Protein AF-A0A537LY03-F1 (afdb_monomer)

pLDDT: mean 85.44, std 14.26, range [49.78, 97.88]

Secondary structure (DSSP, 8-state):
-PPPPPPPPP------HHHHHHHHHHHHHTT--HHHHHHHHHHHHHHHTT-PPPPPP-PPSSPPP---

Foldseek 3Di:
DDDDDDDDDDDDDDDDPVVLVVLCVVCVVVVHDSVVSVVVVVCVVCVVVVHDDDDDDDDPPDDPPDDD

Sequence (68 aa):
MPSPPRPKKAFPLRIEPSLWDALERAAAAD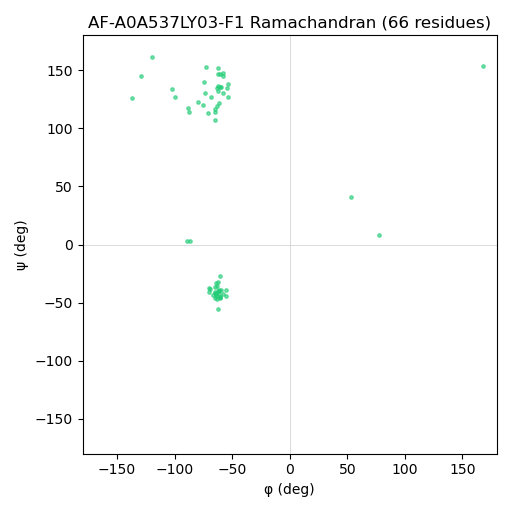FRSVNAEVECLLREALQRRGIKVAPPEQRKRGRPPREE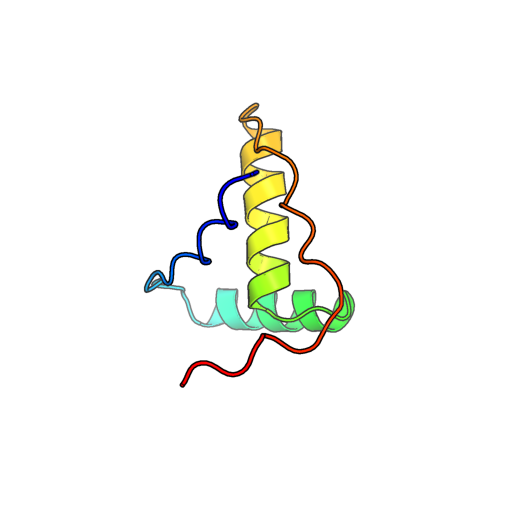

Solvent-accessible surface area (backbone atoms only — not comparable to full-atom values): 4650 Å² total; per-residue (Å²): 131,87,78,79,80,82,76,84,81,87,74,95,76,91,74,59,67,72,59,48,57,49,45,50,54,52,10,57,75,69,78,42,54,51,71,57,38,52,53,50,54,52,52,52,56,34,45,77,72,72,45,87,73,80,80,78,80,80,75,75,90,68,82,77,78,82,81,129

Radius of gyration: 15.25 Å; Cα contacts (8 Å, |Δi|>4): 22; chains: 1; bounding box: 40×32×28 Å

Nearest PDB structures (foldseek):
  5x3t-assembly1_G  TM=6.839E-01  e=8.786E-01  Mycobacterium tuberculosis H37Rv
  6sbx-assembly1_C  TM=7.842E-01  e=1.872E+00  Myxococcus xanthus
  6gts-assembly1_C-2  TM=7.133E-01  e=1.631E+00  Escherichia coli
  5x3t-assembly1_E  TM=5.493E-01  e=3.244E+00  Mycobacterium tuberculosis H37Rv

Structure (mmCIF, N/CA/C/O backbone):
data_AF-A0A537LY03-F1
#
_entry.id   AF-A0A537LY03-F1
#
loop_
_atom_site.group_PDB
_atom_site.id
_atom_site.type_symbol
_atom_site.label_atom_id
_atom_site.label_alt_id
_atom_site.label_comp_id
_atom_site.label_asym_id
_atom_site.label_entity_id
_atom_site.label_seq_id
_atom_site.pdbx_PDB_ins_code
_atom_site.Cartn_x
_atom_site.Cartn_y
_atom_site.Cartn_z
_atom_site.occupancy
_atom_site.B_iso_or_equiv
_atom_site.auth_seq_id
_atom_site.auth_comp_id
_atom_site.auth_asym_id
_atom_site.auth_atom_id
_atom_site.pdbx_PDB_model_num
ATOM 1 N N . MET A 1 1 ? 23.105 15.417 11.550 1.00 51.66 1 MET A N 1
ATOM 2 C CA . MET A 1 1 ? 22.636 14.931 10.233 1.00 51.66 1 MET A CA 1
ATOM 3 C C . MET A 1 1 ? 21.473 13.978 10.485 1.00 51.66 1 MET A C 1
ATOM 5 O O . MET A 1 1 ? 21.664 13.098 11.317 1.00 51.66 1 MET A O 1
ATOM 9 N N . PRO A 1 2 ? 20.279 14.151 9.888 1.00 63.59 2 PRO A N 1
ATOM 10 C CA . PRO A 1 2 ? 19.230 13.139 10.000 1.00 63.59 2 PRO A CA 1
ATOM 11 C C . PRO A 1 2 ? 19.705 11.836 9.339 1.00 63.59 2 PRO A C 1
ATOM 13 O O . PRO A 1 2 ? 20.301 11.873 8.262 1.00 63.59 2 PRO A O 1
ATOM 16 N N . SER A 1 3 ? 19.490 10.705 10.011 1.00 56.78 3 SER A N 1
ATOM 17 C CA . SER A 1 3 ? 19.837 9.375 9.499 1.00 56.78 3 SER A CA 1
ATOM 18 C C . SER A 1 3 ? 19.084 9.071 8.197 1.00 56.78 3 SER A C 1
ATOM 20 O O . SER A 1 3 ? 17.945 9.516 8.047 1.00 56.78 3 SER A O 1
ATOM 22 N N . PRO A 1 4 ? 19.681 8.319 7.253 1.00 64.62 4 PRO A N 1
ATOM 23 C CA . PRO A 1 4 ? 19.013 7.971 6.006 1.00 64.62 4 PRO A CA 1
ATOM 24 C C . PRO A 1 4 ? 17.749 7.127 6.262 1.00 64.62 4 PRO A C 1
ATOM 26 O O . PRO A 1 4 ? 17.727 6.321 7.201 1.00 64.62 4 PRO A O 1
ATOM 29 N N . PRO A 1 5 ? 16.703 7.282 5.427 1.00 67.31 5 PRO A N 1
ATOM 30 C CA . PRO A 1 5 ? 15.465 6.523 5.556 1.00 67.31 5 PRO A CA 1
ATOM 31 C C . PRO A 1 5 ? 15.746 5.026 5.428 1.00 67.31 5 PRO A C 1
ATOM 33 O O . PRO A 1 5 ? 16.473 4.593 4.528 1.00 67.31 5 PRO A O 1
ATOM 36 N N . ARG A 1 6 ? 15.142 4.213 6.302 1.00 76.44 6 ARG A N 1
ATOM 37 C CA . ARG A 1 6 ? 15.287 2.753 6.215 1.00 76.44 6 ARG A CA 1
ATOM 38 C C . ARG A 1 6 ? 14.713 2.245 4.883 1.00 76.44 6 ARG A C 1
ATOM 40 O O . ARG A 1 6 ? 13.628 2.680 4.481 1.00 76.44 6 ARG A O 1
ATOM 47 N N . PRO A 1 7 ? 15.402 1.319 4.192 1.00 75.75 7 PRO A N 1
ATOM 48 C CA . PRO A 1 7 ? 14.902 0.754 2.946 1.00 75.75 7 PRO A CA 1
ATOM 49 C C . PRO A 1 7 ? 13.586 0.002 3.176 1.00 75.75 7 PRO A C 1
ATOM 51 O O . PRO A 1 7 ? 13.322 -0.518 4.264 1.00 75.75 7 PRO A O 1
ATOM 54 N N . LYS A 1 8 ? 12.744 -0.058 2.136 1.00 80.25 8 LYS A N 1
ATOM 55 C CA . LYS A 1 8 ? 11.507 -0.846 2.183 1.00 80.25 8 LYS A CA 1
ATOM 56 C C . LYS A 1 8 ? 11.877 -2.317 2.380 1.00 80.25 8 LYS A C 1
ATOM 58 O O . LYS A 1 8 ? 12.739 -2.836 1.677 1.00 80.25 8 LYS A O 1
ATOM 63 N N . LYS A 1 9 ? 11.220 -2.981 3.329 1.00 84.19 9 LYS A N 1
ATOM 64 C CA . LYS A 1 9 ? 11.440 -4.404 3.594 1.00 84.19 9 LYS A CA 1
ATOM 65 C C . LYS A 1 9 ? 10.761 -5.233 2.504 1.00 84.19 9 LYS A C 1
ATOM 67 O O . LYS A 1 9 ? 9.545 -5.159 2.359 1.00 84.19 9 LYS A O 1
ATOM 72 N N . ALA A 1 10 ? 11.536 -6.029 1.771 1.00 88.25 10 ALA A N 1
ATOM 73 C CA . ALA A 1 10 ? 10.986 -7.064 0.902 1.00 88.25 10 ALA A CA 1
ATOM 74 C C . ALA A 1 10 ? 10.483 -8.229 1.766 1.00 88.25 10 ALA A C 1
ATOM 76 O O . ALA A 1 10 ? 11.188 -8.693 2.665 1.00 88.25 10 ALA A O 1
ATOM 77 N N . PHE A 1 11 ? 9.253 -8.677 1.521 1.00 87.31 11 PHE A N 1
ATOM 78 C CA . PHE A 1 11 ? 8.637 -9.776 2.256 1.00 87.31 11 PHE A CA 1
ATOM 79 C C . PHE A 1 11 ? 7.903 -10.704 1.280 1.00 87.31 11 PHE A C 1
ATOM 81 O O . PHE A 1 11 ? 7.071 -10.212 0.516 1.00 87.31 11 PHE A O 1
ATOM 88 N N . PRO A 1 12 ? 8.185 -12.021 1.282 1.00 90.06 12 PRO A N 1
ATOM 89 C CA . PRO A 1 12 ? 7.444 -12.967 0.461 1.00 90.06 12 PRO A CA 1
ATOM 90 C C . PRO A 1 12 ? 6.028 -13.135 1.022 1.00 90.06 12 PRO A C 1
ATOM 92 O O . PRO A 1 12 ? 5.839 -13.669 2.114 1.00 90.06 12 PRO A O 1
ATOM 95 N N . LEU A 1 13 ? 5.030 -12.677 0.268 1.00 90.44 13 LEU A N 1
ATOM 96 C CA . LEU A 1 13 ? 3.621 -12.794 0.625 1.00 90.44 13 LEU A CA 1
ATOM 97 C C . LEU A 1 13 ? 2.994 -13.972 -0.122 1.00 90.44 13 LEU A C 1
ATOM 99 O O . LEU A 1 13 ? 3.074 -14.050 -1.345 1.00 90.44 13 LEU A O 1
ATOM 103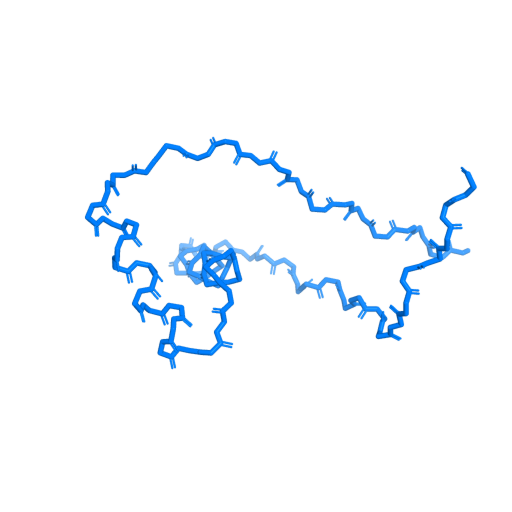 N N . ARG A 1 14 ? 2.349 -14.882 0.610 1.00 95.06 14 ARG A N 1
ATOM 104 C CA . ARG A 1 14 ? 1.494 -15.912 0.011 1.00 95.06 14 ARG A CA 1
ATOM 105 C C . ARG A 1 14 ? 0.093 -15.343 -0.123 1.00 95.06 14 ARG A C 1
ATOM 107 O O . ARG A 1 14 ? -0.518 -14.999 0.886 1.00 95.06 14 ARG A O 1
ATOM 114 N N . ILE A 1 15 ? -0.384 -15.239 -1.352 1.00 94.25 15 ILE A N 1
ATOM 115 C CA . ILE A 1 15 ? -1.696 -14.693 -1.672 1.00 94.25 15 ILE A CA 1
ATOM 116 C C . ILE A 1 15 ? -2.432 -15.666 -2.586 1.00 94.25 15 ILE A C 1
ATOM 118 O O . ILE A 1 15 ? -1.811 -16.366 -3.384 1.00 94.25 15 ILE A O 1
ATOM 122 N N . GLU A 1 16 ? -3.745 -15.750 -2.418 1.00 96.94 16 GLU A N 1
ATOM 123 C CA . GLU A 1 16 ? -4.589 -16.551 -3.294 1.00 96.94 16 GLU A CA 1
ATOM 124 C C . GLU A 1 16 ? -4.742 -15.828 -4.657 1.00 96.94 16 GLU A C 1
ATOM 126 O O . GLU A 1 16 ? -4.835 -14.595 -4.668 1.00 96.94 16 GLU A O 1
ATOM 131 N N . PRO A 1 17 ? -4.714 -16.547 -5.799 1.00 96.88 17 PRO A N 1
ATOM 132 C CA . PRO A 1 17 ? -4.748 -15.931 -7.128 1.00 96.88 17 PRO A CA 1
ATOM 133 C C . PRO A 1 17 ? -5.939 -15.001 -7.387 1.00 96.88 17 PRO A C 1
ATOM 135 O O . PRO A 1 17 ? -5.742 -13.897 -7.885 1.00 96.88 17 PRO A O 1
ATOM 138 N N . SER A 1 18 ? -7.160 -15.382 -7.003 1.00 97.56 18 SER A N 1
ATOM 139 C CA . SER A 1 18 ? -8.340 -14.534 -7.226 1.00 97.56 18 SER A CA 1
ATOM 140 C C . SER A 1 18 ? -8.274 -13.213 -6.448 1.00 97.56 18 SER A C 1
ATOM 142 O O . SER A 1 18 ? -8.718 -12.171 -6.939 1.00 97.56 18 SER A O 1
ATOM 144 N N . LEU A 1 19 ? -7.658 -13.222 -5.260 1.00 96.88 19 LEU A N 1
ATOM 145 C CA . LEU A 1 19 ? -7.388 -12.002 -4.501 1.00 96.88 19 LEU A CA 1
ATOM 146 C C . LEU A 1 19 ? -6.327 -11.132 -5.186 1.00 96.88 19 LEU A C 1
ATOM 148 O O . LEU A 1 19 ? -6.456 -9.907 -5.189 1.00 96.88 19 LEU A O 1
ATOM 152 N N . TRP A 1 20 ? -5.297 -11.741 -5.776 1.00 97.00 20 TRP A N 1
ATOM 153 C CA . TRP A 1 20 ? -4.301 -11.006 -6.553 1.00 97.00 20 TRP A CA 1
ATOM 154 C C . TRP A 1 20 ? -4.939 -10.291 -7.753 1.00 97.00 20 TRP A C 1
ATOM 156 O O . TRP A 1 20 ? -4.736 -9.089 -7.918 1.00 97.00 20 TRP A O 1
ATOM 166 N N . ASP A 1 21 ? -5.815 -10.967 -8.498 1.00 97.88 21 ASP A N 1
ATOM 167 C CA . ASP A 1 21 ? -6.528 -10.370 -9.637 1.00 97.88 21 ASP A CA 1
ATOM 168 C C . ASP A 1 21 ? -7.436 -9.197 -9.226 1.00 97.88 21 ASP A C 1
ATOM 170 O O . ASP A 1 21 ? -7.675 -8.262 -9.999 1.00 97.88 21 ASP A O 1
ATOM 174 N N . ALA A 1 22 ? -8.008 -9.252 -8.021 1.00 97.88 22 ALA A N 1
ATOM 175 C CA . ALA A 1 22 ? -8.801 -8.156 -7.474 1.00 97.88 22 ALA A CA 1
ATOM 176 C C . ALA A 1 22 ? -7.916 -6.953 -7.108 1.00 97.88 22 ALA A C 1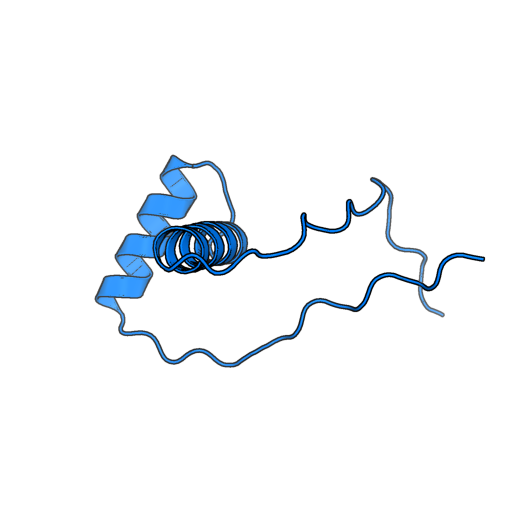
ATOM 178 O O . ALA A 1 22 ? -8.281 -5.813 -7.404 1.00 97.88 22 ALA A O 1
ATOM 179 N N . LEU A 1 23 ? -6.740 -7.200 -6.519 1.00 97.12 23 LEU A N 1
ATOM 180 C CA . LEU A 1 23 ? -5.760 -6.158 -6.202 1.00 97.12 23 LEU A CA 1
ATOM 181 C C . LEU A 1 23 ? -5.205 -5.489 -7.460 1.00 97.12 23 LEU A C 1
ATOM 183 O O . LEU A 1 23 ? -5.062 -4.270 -7.475 1.00 97.12 23 LEU A O 1
ATOM 187 N N . GLU A 1 24 ? -4.924 -6.252 -8.519 1.00 97.44 24 GLU A N 1
ATOM 188 C CA . GLU A 1 24 ? -4.472 -5.694 -9.798 1.00 97.44 24 GLU A CA 1
ATOM 189 C C . GLU A 1 24 ? -5.513 -4.751 -10.403 1.00 97.44 24 GLU A C 1
ATOM 191 O O . GLU A 1 24 ? -5.183 -3.637 -10.816 1.00 97.44 24 GLU A O 1
ATOM 196 N N 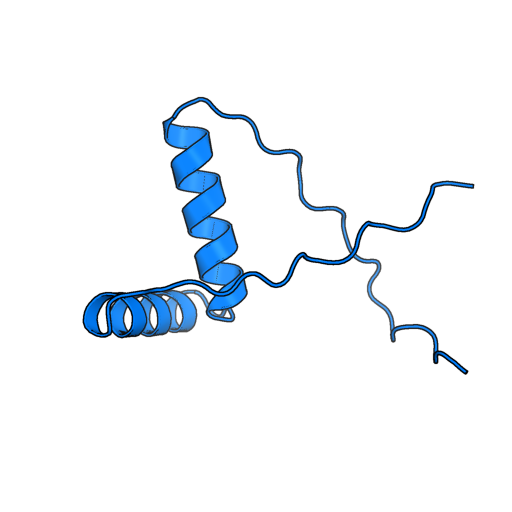. ARG A 1 25 ? -6.788 -5.157 -10.393 1.00 97.75 25 ARG A N 1
ATOM 197 C CA . ARG A 1 25 ? -7.897 -4.325 -10.880 1.00 97.75 25 ARG A CA 1
ATOM 198 C C . ARG A 1 25 ? -8.091 -3.061 -10.046 1.00 97.75 25 ARG A C 1
ATOM 200 O O . ARG A 1 25 ? -8.277 -1.990 -10.620 1.00 97.75 25 ARG A O 1
ATOM 207 N N . ALA A 1 26 ? -8.016 -3.171 -8.720 1.00 97.69 26 ALA A N 1
ATOM 208 C CA . ALA A 1 26 ? -8.103 -2.021 -7.822 1.00 97.69 26 ALA A CA 1
ATOM 209 C C . ALA A 1 26 ? -6.940 -1.040 -8.046 1.00 97.69 26 ALA A C 1
ATOM 211 O O . ALA A 1 26 ? -7.160 0.154 -8.233 1.00 97.69 26 ALA A O 1
ATOM 212 N N . ALA A 1 27 ? -5.708 -1.549 -8.136 1.00 97.75 27 ALA A N 1
ATOM 213 C CA . ALA A 1 27 ? -4.524 -0.733 -8.385 1.00 97.75 27 ALA A CA 1
ATOM 214 C C . ALA A 1 27 ? -4.596 -0.002 -9.737 1.00 97.75 27 ALA A C 1
ATOM 216 O O . ALA A 1 27 ? -4.217 1.168 -9.828 1.00 97.75 27 ALA A O 1
ATOM 217 N N . ALA A 1 28 ? -5.113 -0.672 -10.774 1.00 97.25 28 ALA A N 1
ATOM 218 C CA . ALA A 1 28 ? -5.320 -0.077 -12.090 1.00 97.25 28 ALA A CA 1
ATOM 219 C C . ALA A 1 28 ? -6.355 1.059 -12.058 1.00 97.25 28 ALA A C 1
ATOM 221 O O . ALA A 1 28 ? -6.116 2.106 -12.661 1.00 97.25 28 ALA A O 1
ATOM 222 N N . ALA A 1 29 ? -7.464 0.883 -11.332 1.00 97.88 29 ALA A N 1
ATOM 223 C CA . ALA A 1 29 ? -8.485 1.919 -11.163 1.00 97.88 29 ALA A CA 1
ATOM 224 C C . ALA A 1 29 ? -7.943 3.163 -10.435 1.00 97.88 29 ALA A C 1
ATOM 226 O O . ALA A 1 29 ? -8.287 4.290 -10.790 1.00 97.88 29 ALA A O 1
ATOM 227 N N . ASP A 1 30 ? -7.040 2.957 -9.476 1.00 95.94 30 ASP A N 1
ATOM 228 C CA . ASP A 1 30 ? -6.454 4.018 -8.656 1.00 95.94 30 ASP A CA 1
ATOM 229 C C . ASP A 1 30 ? -5.175 4.639 -9.250 1.00 95.94 30 ASP A C 1
ATOM 231 O O . ASP A 1 30 ? -4.561 5.513 -8.628 1.00 95.94 30 ASP A O 1
ATOM 235 N N . PHE A 1 31 ? -4.768 4.218 -10.456 1.00 95.94 31 PHE A N 1
ATOM 236 C CA . PHE A 1 31 ? -3.528 4.635 -11.129 1.00 95.94 31 PHE A CA 1
ATOM 237 C C . PHE A 1 31 ? -2.273 4.434 -10.260 1.00 95.94 31 PHE A C 1
ATOM 239 O O . PHE A 1 31 ? -1.360 5.267 -10.227 1.00 95.94 31 PHE A O 1
ATOM 246 N N . ARG A 1 32 ? -2.216 3.308 -9.541 1.00 91.62 32 ARG A N 1
ATOM 247 C CA . ARG A 1 32 ? -1.107 2.929 -8.655 1.00 91.62 32 ARG A CA 1
ATOM 248 C C . ARG A 1 32 ? -0.474 1.619 -9.097 1.00 91.62 32 ARG A C 1
ATOM 250 O O . ARG A 1 32 ? -1.058 0.816 -9.815 1.00 91.62 32 ARG A O 1
ATOM 257 N N . SER A 1 33 ? 0.749 1.379 -8.628 1.00 96.06 33 SER A N 1
ATOM 258 C CA . SER A 1 33 ? 1.300 0.026 -8.681 1.00 96.06 33 SER A CA 1
ATOM 259 C C . SER A 1 33 ? 0.605 -0.859 -7.650 1.00 96.06 33 SER A C 1
ATOM 261 O O . SER A 1 33 ? 0.198 -0.383 -6.589 1.00 96.06 33 SER A O 1
ATOM 263 N N . VAL A 1 34 ? 0.554 -2.164 -7.916 1.00 95.75 34 VAL A N 1
ATOM 264 C CA . VAL A 1 34 ? -0.045 -3.145 -6.995 1.00 95.75 34 VAL A CA 1
ATOM 265 C C . VAL A 1 34 ? 0.589 -3.070 -5.602 1.00 95.75 34 VAL A C 1
ATOM 267 O O . VAL A 1 34 ? -0.109 -3.084 -4.596 1.00 95.75 34 VAL A O 1
ATOM 270 N N . ASN A 1 35 ? 1.910 -2.876 -5.514 1.00 94.19 35 ASN A N 1
ATOM 271 C CA . ASN A 1 35 ? 2.594 -2.718 -4.226 1.00 94.19 35 ASN A CA 1
ATOM 272 C C . ASN A 1 35 ? 2.166 -1.454 -3.464 1.00 94.19 35 ASN A C 1
ATOM 274 O O . ASN A 1 35 ? 2.104 -1.475 -2.236 1.00 94.19 35 ASN A O 1
ATOM 278 N N . ALA A 1 36 ? 1.911 -0.347 -4.170 1.00 93.44 36 ALA A N 1
ATOM 279 C CA . ALA A 1 36 ? 1.418 0.876 -3.542 1.00 93.44 36 ALA A CA 1
ATOM 280 C C . ALA A 1 36 ? -0.032 0.709 -3.068 1.00 93.44 36 ALA A C 1
ATOM 282 O O . ALA A 1 36 ? -0.371 1.183 -1.986 1.00 93.44 36 ALA A O 1
ATOM 283 N N . GLU A 1 37 ? -0.848 -0.015 -3.834 1.00 96.44 37 GLU A N 1
ATOM 284 C CA . GLU A 1 37 ? -2.225 -0.335 -3.462 1.00 96.44 37 GLU A CA 1
ATOM 285 C C . GLU A 1 37 ? -2.288 -1.237 -2.223 1.00 96.44 37 GLU A C 1
ATOM 287 O O . GLU A 1 37 ? -2.977 -0.924 -1.254 1.00 96.44 37 GLU A O 1
ATOM 292 N N . VAL A 1 38 ? -1.463 -2.287 -2.174 1.00 95.19 38 VAL A N 1
ATOM 293 C CA . VAL A 1 38 ? -1.320 -3.142 -0.985 1.00 95.19 38 VAL A CA 1
ATOM 294 C C . VAL A 1 38 ? -0.883 -2.325 0.237 1.00 95.19 38 VAL A C 1
ATOM 296 O O . VAL A 1 38 ? -1.424 -2.512 1.326 1.00 95.19 38 VAL A O 1
ATOM 299 N N . GLU A 1 39 ? 0.064 -1.392 0.086 1.00 93.94 39 GLU A N 1
ATOM 300 C CA . GLU A 1 39 ? 0.482 -0.517 1.190 1.00 93.94 39 GLU A CA 1
ATOM 301 C C . GLU A 1 39 ? -0.675 0.373 1.692 1.00 93.94 39 GLU A C 1
ATOM 303 O O . GLU A 1 39 ? -0.823 0.549 2.905 1.00 93.94 39 GLU A O 1
ATOM 308 N N . CYS A 1 40 ? -1.508 0.896 0.787 1.00 93.81 40 CYS A N 1
ATOM 309 C CA . CYS A 1 40 ? -2.691 1.692 1.120 1.00 93.81 40 CYS A CA 1
ATOM 310 C C . CYS A 1 40 ? -3.704 0.875 1.936 1.00 93.81 40 CYS A C 1
ATOM 312 O O . CYS A 1 40 ? -4.015 1.223 3.080 1.00 93.81 40 CYS A O 1
ATOM 314 N N . LEU A 1 41 ? -4.118 -0.277 1.402 1.00 95.25 41 LEU A N 1
ATOM 315 C CA . LEU A 1 41 ? -5.097 -1.167 2.028 1.00 95.25 41 LEU A CA 1
ATOM 316 C C . LEU A 1 41 ? -4.642 -1.655 3.410 1.00 95.25 41 LEU A C 1
ATOM 318 O O . LEU A 1 41 ? -5.438 -1.709 4.350 1.00 95.25 41 LEU A O 1
ATOM 322 N N . LEU A 1 42 ? -3.352 -1.968 3.575 1.00 94.56 42 LEU A N 1
ATOM 323 C CA . LEU A 1 42 ? -2.797 -2.360 4.873 1.00 94.56 42 LEU A CA 1
ATOM 324 C C . LEU A 1 42 ? -2.852 -1.218 5.894 1.00 94.56 42 LEU A C 1
ATOM 326 O O . LEU A 1 42 ? -3.193 -1.456 7.055 1.00 94.56 42 LEU A O 1
ATOM 330 N N . ARG A 1 43 ? -2.544 0.021 5.489 1.00 94.25 43 ARG A N 1
ATOM 331 C CA . ARG A 1 43 ? -2.641 1.189 6.381 1.00 94.25 43 ARG A CA 1
ATOM 332 C C . ARG A 1 43 ? -4.079 1.438 6.808 1.00 94.25 43 ARG A C 1
ATOM 334 O O . ARG A 1 43 ? -4.318 1.633 7.998 1.00 94.25 43 ARG A O 1
ATOM 341 N N . GLU A 1 44 ? -5.025 1.365 5.878 1.00 94.88 44 GLU A N 1
ATOM 342 C CA . GLU A 1 44 ? -6.446 1.491 6.197 1.00 94.88 44 GLU A CA 1
ATOM 343 C C . GLU A 1 44 ? -6.915 0.401 7.161 1.00 94.88 44 GLU A C 1
ATOM 345 O O . GLU A 1 44 ? -7.581 0.693 8.153 1.00 94.88 44 GLU A O 1
ATOM 350 N N . ALA A 1 45 ? -6.547 -0.858 6.912 1.00 96.69 45 ALA A N 1
ATOM 351 C CA . ALA A 1 45 ? -6.924 -1.975 7.771 1.00 96.69 45 ALA A CA 1
ATOM 352 C C . ALA A 1 45 ? -6.372 -1.822 9.198 1.00 96.69 45 ALA A C 1
ATOM 354 O O . ALA A 1 45 ? -7.077 -2.109 10.168 1.00 96.69 45 ALA A O 1
ATOM 355 N N . LEU A 1 46 ? -5.132 -1.342 9.344 1.00 97.12 46 LEU A N 1
ATOM 356 C CA . LEU A 1 46 ? -4.531 -1.040 10.645 1.00 97.12 46 LEU A CA 1
ATOM 357 C C . LEU A 1 46 ? -5.235 0.135 11.331 1.00 97.12 46 LEU A C 1
ATOM 359 O O . LEU A 1 46 ? -5.570 0.036 12.512 1.00 97.12 46 LEU A O 1
ATOM 363 N N . GLN A 1 47 ? -5.544 1.200 10.592 1.00 94.94 47 GLN A N 1
ATOM 364 C CA . GLN A 1 47 ? -6.275 2.352 11.117 1.00 94.94 47 GLN A CA 1
ATOM 365 C C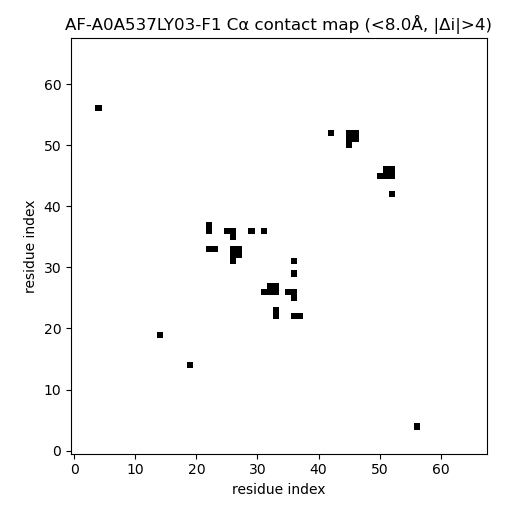 . GLN A 1 47 ? -7.677 1.966 11.608 1.00 94.94 47 GLN A C 1
ATOM 367 O O . GLN A 1 47 ? -8.068 2.374 12.700 1.00 94.94 47 GLN A O 1
ATOM 372 N N . ARG A 1 48 ? -8.410 1.130 10.858 1.00 96.31 48 ARG A N 1
ATOM 373 C CA . ARG A 1 48 ? -9.723 0.590 11.265 1.00 96.31 48 ARG A CA 1
ATOM 374 C C . ARG A 1 48 ? -9.641 -0.241 12.552 1.00 96.31 48 ARG A C 1
ATOM 376 O O . ARG A 1 48 ? -10.610 -0.308 13.296 1.00 96.31 48 ARG A O 1
ATOM 383 N N . ARG A 1 49 ? -8.479 -0.838 12.841 1.00 97.31 49 ARG A N 1
ATOM 384 C CA . ARG A 1 49 ? -8.180 -1.555 14.095 1.00 97.31 49 ARG A CA 1
ATOM 385 C C . ARG A 1 49 ? -7.655 -0.640 15.212 1.00 97.31 49 ARG A C 1
ATOM 387 O O . ARG A 1 49 ? -7.279 -1.137 16.267 1.00 97.31 49 ARG A O 1
ATOM 394 N N . GLY A 1 50 ? -7.586 0.674 14.988 1.00 95.38 50 GLY A N 1
ATOM 395 C CA . GLY A 1 50 ? -7.051 1.647 15.946 1.00 95.38 50 GLY A CA 1
ATOM 396 C C . GLY A 1 50 ? -5.520 1.699 16.017 1.00 95.38 50 GLY A C 1
ATOM 397 O O . GLY A 1 50 ? -4.968 2.378 16.882 1.00 95.38 50 GLY A O 1
ATOM 398 N N . ILE A 1 51 ? -4.813 1.013 15.114 1.00 96.25 51 ILE A N 1
ATOM 399 C CA . ILE A 1 51 ? -3.348 0.980 15.076 1.00 96.25 51 ILE A CA 1
ATOM 400 C C . ILE A 1 51 ? -2.848 2.159 14.235 1.00 96.25 51 ILE A C 1
ATOM 402 O O . ILE A 1 51 ? -3.057 2.216 13.023 1.00 96.25 51 ILE A O 1
ATOM 406 N N . LYS A 1 52 ? -2.161 3.109 14.880 1.00 89.69 52 LYS A N 1
ATOM 407 C CA . LYS A 1 52 ? -1.580 4.280 14.208 1.00 89.69 52 LYS A CA 1
ATOM 408 C C . LYS A 1 52 ? -0.261 3.910 13.531 1.00 89.69 52 LYS A C 1
ATOM 410 O O . LYS A 1 52 ? 0.679 3.479 14.193 1.00 89.69 52 LYS A O 1
ATOM 415 N N . VAL A 1 53 ? -0.176 4.136 12.223 1.00 88.81 53 VAL A N 1
ATOM 416 C CA . VAL A 1 53 ? 1.067 4.010 11.450 1.00 88.81 53 VAL A CA 1
ATOM 417 C C . VAL A 1 53 ? 1.620 5.406 11.187 1.00 88.81 53 VAL A C 1
ATOM 419 O O . VAL A 1 53 ? 0.876 6.300 10.787 1.00 88.81 53 VAL A O 1
ATOM 422 N N . ALA A 1 54 ? 2.923 5.604 11.400 1.00 85.12 54 ALA A N 1
ATOM 423 C CA . ALA A 1 54 ? 3.576 6.873 11.092 1.00 85.12 54 ALA A CA 1
ATOM 424 C C . ALA A 1 54 ? 3.414 7.238 9.597 1.00 85.12 54 ALA A C 1
ATOM 426 O O . ALA A 1 54 ? 3.371 6.336 8.740 1.00 85.12 54 ALA A O 1
ATOM 427 N N . PRO A 1 55 ? 3.325 8.542 9.267 1.00 77.44 55 PRO A N 1
ATOM 428 C CA . PRO A 1 55 ? 3.257 8.986 7.882 1.00 77.44 55 PRO A CA 1
ATOM 429 C C . PRO A 1 55 ? 4.483 8.489 7.100 1.00 77.44 55 PRO A C 1
ATOM 431 O O . PRO A 1 55 ? 5.571 8.375 7.672 1.00 77.44 55 PRO A O 1
ATOM 434 N N . PRO A 1 56 ? 4.319 8.147 5.810 1.00 73.06 56 PRO A N 1
ATOM 435 C CA . PRO A 1 56 ? 5.428 7.682 4.995 1.00 73.06 56 PRO A CA 1
ATOM 436 C C . PRO A 1 56 ? 6.503 8.767 4.909 1.00 73.06 56 PRO A C 1
ATOM 438 O O . PRO A 1 56 ? 6.210 9.941 4.683 1.00 73.06 56 PRO A O 1
ATOM 441 N N . GLU A 1 57 ? 7.759 8.360 5.075 1.00 72.31 57 GLU A N 1
ATOM 442 C CA . GLU A 1 57 ? 8.895 9.257 4.913 1.00 72.31 57 GLU A CA 1
ATOM 443 C C . GLU A 1 57 ? 8.959 9.706 3.448 1.00 72.31 57 GLU A C 1
ATOM 445 O O . GLU A 1 57 ? 9.083 8.887 2.531 1.00 72.31 57 GLU A O 1
ATOM 450 N N . GLN A 1 58 ? 8.786 11.010 3.215 1.00 65.31 58 GLN A N 1
ATOM 451 C CA . GLN A 1 58 ? 8.748 11.570 1.870 1.00 65.31 58 GLN A CA 1
ATOM 452 C C . GLN A 1 58 ? 10.119 11.383 1.221 1.00 65.31 58 GLN A C 1
ATOM 454 O O . GLN A 1 58 ? 11.088 12.064 1.563 1.00 65.31 58 GLN A O 1
ATOM 459 N N . ARG A 1 59 ? 10.218 10.456 0.262 1.00 64.56 59 ARG A N 1
ATOM 460 C CA . ARG A 1 59 ? 11.425 10.342 -0.556 1.00 64.56 59 ARG A CA 1
ATOM 461 C C . ARG A 1 59 ? 11.572 11.639 -1.345 1.00 64.56 59 ARG A C 1
ATOM 463 O O . ARG A 1 59 ? 10.689 11.988 -2.130 1.00 64.56 59 ARG A O 1
ATOM 470 N N . LYS A 1 60 ? 12.677 12.357 -1.123 1.00 62.12 60 LYS A N 1
ATOM 471 C CA . LYS A 1 60 ? 13.020 13.542 -1.914 1.00 62.12 60 LYS A CA 1
ATOM 472 C C . LYS A 1 60 ? 13.001 13.147 -3.391 1.00 62.12 60 LYS A C 1
ATOM 474 O O . LYS A 1 60 ? 13.616 12.153 -3.774 1.00 62.12 60 LYS A O 1
ATOM 479 N N . ARG A 1 61 ? 12.257 13.899 -4.205 1.00 58.25 61 ARG A N 1
ATOM 480 C CA . ARG A 1 61 ? 12.234 13.711 -5.660 1.00 58.25 61 ARG A CA 1
ATOM 481 C C . ARG A 1 61 ? 13.651 13.944 -6.187 1.00 58.25 61 ARG A C 1
ATOM 483 O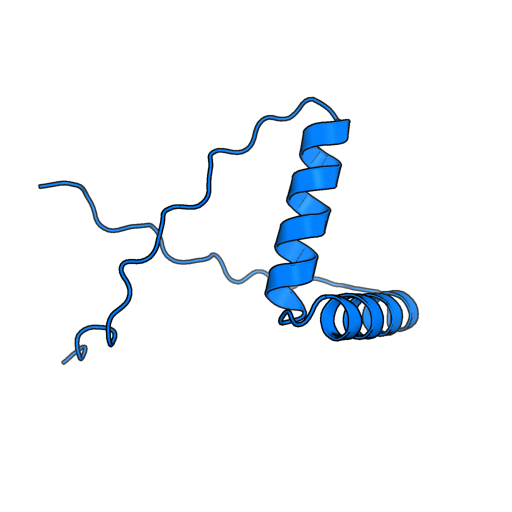 O . ARG A 1 61 ? 14.215 15.009 -5.963 1.00 58.25 61 ARG A O 1
ATOM 490 N N . GLY A 1 62 ? 14.223 12.946 -6.848 1.00 67.19 62 GLY A N 1
ATOM 491 C CA . GLY A 1 62 ? 15.577 13.003 -7.388 1.00 67.19 62 GLY A CA 1
ATOM 492 C C . GLY A 1 62 ? 16.059 11.624 -7.820 1.00 67.19 62 GLY A C 1
ATOM 493 O O . GLY A 1 62 ? 15.587 10.607 -7.310 1.00 67.19 62 GLY A O 1
ATOM 494 N N . ARG A 1 63 ? 16.981 11.591 -8.787 1.00 65.00 63 ARG A N 1
ATOM 495 C CA . ARG A 1 63 ? 17.678 10.365 -9.190 1.00 65.00 63 ARG A CA 1
ATOM 496 C C . ARG A 1 63 ? 18.391 9.797 -7.949 1.00 65.00 63 ARG A C 1
ATOM 498 O O . ARG A 1 63 ? 19.067 10.574 -7.273 1.00 65.00 63 ARG A O 1
ATOM 505 N N . PRO A 1 64 ? 18.245 8.496 -7.629 1.00 65.88 64 PRO A N 1
ATOM 506 C CA . PRO A 1 64 ? 19.035 7.894 -6.561 1.00 65.88 64 PRO A CA 1
ATOM 507 C C . PRO A 1 64 ? 20.525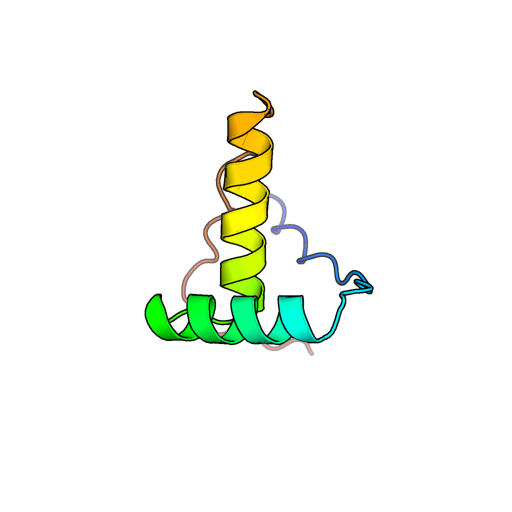 8.148 -6.847 1.00 65.88 64 PRO A C 1
ATOM 509 O O . PRO A 1 64 ? 20.929 8.036 -8.010 1.00 65.88 64 PRO A O 1
ATOM 512 N N . PRO A 1 65 ? 21.325 8.560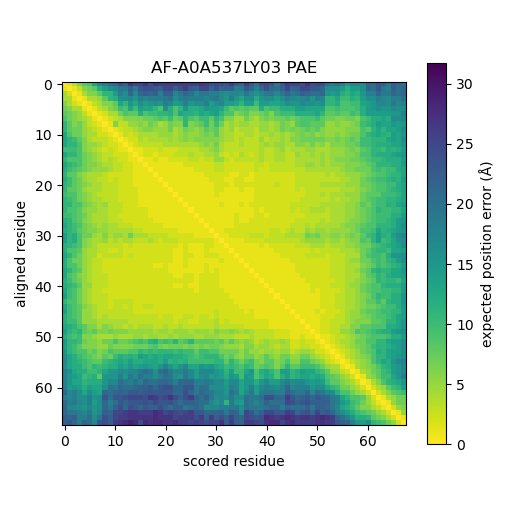 -5.847 1.00 68.19 65 PRO A N 1
ATOM 513 C CA . PRO A 1 65 ? 22.760 8.716 -6.035 1.00 68.19 65 PRO A CA 1
ATOM 514 C C . PRO A 1 65 ? 23.330 7.405 -6.581 1.00 68.19 65 PRO A C 1
ATOM 516 O O . PRO A 1 65 ? 22.889 6.323 -6.195 1.00 68.19 65 PRO A O 1
ATOM 519 N N . ARG A 1 66 ? 24.240 7.515 -7.549 1.00 61.84 66 ARG A N 1
ATOM 520 C CA . ARG A 1 66 ? 24.897 6.360 -8.161 1.00 61.84 66 ARG A CA 1
ATOM 521 C C . ARG A 1 66 ? 25.724 5.699 -7.056 1.00 61.84 66 ARG A C 1
ATOM 523 O O . ARG A 1 66 ? 26.615 6.353 -6.524 1.00 61.84 66 ARG A O 1
ATOM 530 N N . GLU A 1 67 ? 25.368 4.483 -6.663 1.00 70.19 67 GLU A N 1
ATOM 531 C CA . GLU A 1 67 ? 26.246 3.660 -5.830 1.00 70.19 67 GLU A CA 1
ATOM 532 C C . GLU A 1 67 ? 27.454 3.278 -6.706 1.00 70.19 67 GLU A C 1
ATOM 534 O O . GLU A 1 67 ? 27.262 2.869 -7.857 1.00 70.19 67 GLU A O 1
ATOM 539 N N . GLU A 1 68 ? 28.666 3.552 -6.210 1.00 49.78 68 GLU A N 1
ATOM 540 C CA . GLU A 1 68 ? 29.926 3.026 -6.764 1.00 49.78 68 GLU A CA 1
ATOM 541 C C . GLU A 1 68 ? 30.026 1.517 -6.536 1.00 49.78 68 GLU A C 1
ATOM 543 O O . GLU A 1 68 ? 29.624 1.060 -5.439 1.00 49.78 68 GLU A O 1
#

Mean predicted aligned error: 7.82 Å